Protein AF-A0A1V5RXE2-F1 (afdb_monomer)

pLDDT: mean 73.65, std 20.6, range [36.53, 93.69]

Sequence (87 aa):
MKKIILPIAVIVTMLFSACSSNEPLVDDTIYKCWNYTYSYMGVSLTDNIWLTAKQFGEFKSELEIAGFSVSYHSTTKTESECQSIYE

Structure (mmCIF, N/CA/C/O backbone):
data_AF-A0A1V5RXE2-F1
#
_entry.id   AF-A0A1V5RXE2-F1
#
loop_
_atom_site.group_PDB
_atom_site.id
_atom_site.type_symbol
_atom_site.label_atom_id
_atom_site.label_alt_id
_atom_site.label_comp_id
_atom_site.label_asym_id
_atom_site.label_entity_i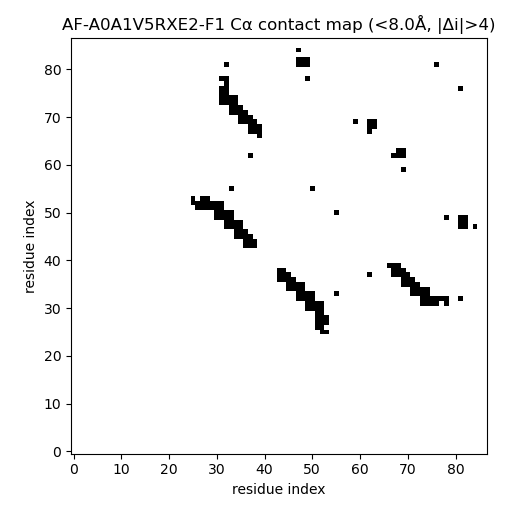d
_atom_site.label_seq_id
_atom_site.pdbx_PDB_ins_code
_atom_site.Cartn_x
_atom_site.Cartn_y
_atom_site.Cartn_z
_atom_site.occupancy
_atom_site.B_iso_or_equiv
_atom_site.auth_seq_id
_atom_site.auth_comp_id
_atom_site.auth_asym_id
_atom_site.auth_atom_id
_atom_site.pdbx_PDB_model_num
ATOM 1 N N . MET A 1 1 ? 11.147 -48.268 43.595 1.00 36.53 1 MET A N 1
ATOM 2 C CA . MET A 1 1 ? 12.360 -47.720 42.945 1.00 36.53 1 MET A CA 1
ATOM 3 C C . MET A 1 1 ? 11.935 -46.728 41.870 1.00 36.53 1 MET A C 1
ATOM 5 O O . MET A 1 1 ? 10.964 -46.985 41.175 1.00 36.53 1 MET A O 1
ATOM 9 N N . LYS A 1 2 ? 12.616 -45.579 41.832 1.00 40.78 2 LYS A N 1
ATOM 10 C CA . LYS A 1 2 ? 12.408 -44.395 40.978 1.00 40.78 2 LYS A CA 1
ATOM 11 C C . LYS A 1 2 ? 12.136 -44.706 39.500 1.00 40.78 2 LYS A C 1
ATOM 13 O O . LYS A 1 2 ? 12.863 -45.501 38.918 1.00 40.78 2 LYS A O 1
ATOM 18 N N . LYS A 1 3 ? 11.251 -43.907 38.890 1.00 37.19 3 LYS A N 1
ATOM 19 C CA . LYS A 1 3 ? 11.545 -43.134 37.667 1.00 37.19 3 LYS A CA 1
ATOM 20 C C . LYS A 1 3 ? 10.585 -41.939 37.573 1.00 37.19 3 LYS A C 1
ATOM 22 O O . LYS A 1 3 ? 9.450 -42.061 37.143 1.00 37.19 3 LYS A O 1
ATOM 27 N N . ILE A 1 4 ? 11.075 -40.791 38.037 1.00 51.00 4 ILE A N 1
ATOM 28 C CA . ILE A 1 4 ? 10.616 -39.458 37.634 1.00 51.00 4 ILE A CA 1
ATOM 29 C C . ILE A 1 4 ? 11.490 -39.092 36.441 1.00 51.00 4 ILE A C 1
ATOM 31 O O . ILE A 1 4 ? 12.693 -38.988 36.665 1.00 51.00 4 ILE A O 1
ATOM 35 N N . ILE A 1 5 ? 10.933 -38.899 35.239 1.00 52.38 5 ILE A N 1
ATOM 36 C CA . ILE A 1 5 ? 11.527 -38.063 34.177 1.00 52.38 5 ILE A CA 1
ATOM 37 C C . ILE A 1 5 ? 10.384 -37.397 33.384 1.00 52.38 5 ILE A C 1
ATOM 39 O O . ILE A 1 5 ? 9.362 -38.018 33.112 1.00 52.38 5 ILE A O 1
ATOM 43 N N . LEU A 1 6 ? 10.590 -36.106 33.127 1.00 42.41 6 LEU A N 1
ATOM 44 C CA . LEU A 1 6 ? 9.698 -35.007 32.751 1.00 42.41 6 LEU A CA 1
ATOM 45 C C . LEU A 1 6 ? 8.819 -35.181 31.492 1.00 42.41 6 LEU A C 1
ATOM 47 O O . LEU A 1 6 ? 9.149 -35.975 30.612 1.00 42.41 6 LEU A O 1
ATOM 51 N N . PRO A 1 7 ? 7.735 -34.381 31.363 1.00 45.31 7 PRO A N 1
ATOM 52 C CA . PRO A 1 7 ? 6.886 -34.381 30.179 1.00 45.31 7 PRO A CA 1
ATOM 53 C C . PRO A 1 7 ? 7.654 -33.909 28.939 1.00 45.31 7 PRO A C 1
ATOM 55 O O . PRO A 1 7 ? 8.251 -32.835 28.913 1.00 45.31 7 PRO A O 1
ATOM 58 N N . ILE A 1 8 ? 7.526 -34.694 27.871 1.00 47.00 8 ILE A N 1
ATOM 59 C CA . ILE A 1 8 ? 7.978 -34.447 26.488 1.00 47.00 8 ILE A CA 1
ATOM 60 C C . ILE A 1 8 ? 7.412 -33.129 25.899 1.00 47.00 8 ILE A C 1
ATOM 62 O O . ILE A 1 8 ? 7.815 -32.689 24.827 1.00 47.00 8 ILE A O 1
ATOM 66 N N . ALA A 1 9 ? 6.536 -32.436 26.629 1.00 44.94 9 ALA A N 1
ATOM 67 C CA . ALA A 1 9 ? 5.928 -31.167 26.245 1.00 44.94 9 ALA A CA 1
ATOM 68 C C . ALA A 1 9 ? 6.904 -29.973 26.157 1.00 44.94 9 ALA A C 1
ATOM 70 O O . ALA A 1 9 ? 6.514 -28.924 25.661 1.00 44.94 9 ALA A O 1
ATOM 71 N N . VAL A 1 10 ? 8.153 -30.101 26.625 1.00 50.16 10 VAL A N 1
ATOM 72 C CA . VAL A 1 10 ? 9.099 -28.966 26.712 1.00 50.16 10 VAL A CA 1
ATOM 73 C C . VAL A 1 10 ? 10.053 -28.861 25.505 1.00 50.16 10 VAL A C 1
ATOM 75 O O . VAL A 1 10 ? 10.775 -27.879 25.391 1.00 50.16 10 VAL A O 1
ATOM 78 N N . ILE A 1 11 ? 10.071 -29.822 24.569 1.00 48.78 11 ILE A N 1
ATOM 79 C CA . ILE A 1 11 ? 11.149 -29.904 23.552 1.00 48.78 11 ILE A CA 1
ATOM 80 C C . ILE A 1 11 ? 10.682 -29.672 22.099 1.00 48.78 11 ILE A C 1
ATOM 82 O O . ILE A 1 11 ? 11.515 -29.455 21.229 1.00 48.78 11 ILE A O 1
ATOM 86 N N . VAL A 1 12 ? 9.378 -29.607 21.808 1.00 39.75 12 VAL A N 1
ATOM 87 C CA . VAL A 1 12 ? 8.879 -29.439 20.419 1.00 39.75 12 VAL A CA 1
ATOM 88 C C . VAL A 1 12 ? 8.026 -28.178 20.263 1.00 39.75 12 VAL A C 1
ATOM 90 O O . VAL A 1 12 ? 6.954 -28.189 19.674 1.00 39.75 12 VAL A O 1
ATOM 93 N N . THR A 1 13 ? 8.503 -27.064 20.809 1.00 43.03 13 THR A N 1
ATOM 94 C CA . THR A 1 13 ? 8.012 -25.722 20.427 1.00 43.03 13 THR A CA 1
ATOM 95 C C . THR A 1 13 ? 9.144 -24.820 19.939 1.00 43.03 13 THR A C 1
ATOM 97 O O . THR A 1 13 ? 8.907 -23.714 19.469 1.00 43.03 13 THR A O 1
ATOM 100 N N . MET A 1 14 ? 10.386 -25.303 20.007 1.00 46.81 14 MET A N 1
ATOM 101 C CA . MET A 1 14 ? 11.551 -24.682 19.391 1.00 46.81 14 MET A CA 1
ATOM 102 C C . MET A 1 14 ? 11.961 -25.584 18.227 1.00 46.81 14 MET A C 1
ATOM 104 O O . MET A 1 14 ? 12.282 -26.736 18.477 1.00 46.81 14 MET A O 1
ATOM 108 N N . LEU A 1 15 ? 11.981 -25.068 16.995 1.00 43.44 15 LEU A N 1
ATOM 109 C CA . LEU A 1 15 ? 12.421 -25.749 15.758 1.00 43.44 15 LEU A CA 1
ATOM 110 C C . LEU A 1 15 ? 11.348 -26.471 14.923 1.00 43.44 15 LEU A C 1
ATOM 112 O O . LEU A 1 15 ? 11.545 -27.603 14.493 1.00 43.44 15 LEU A O 1
ATOM 116 N N . PHE A 1 16 ? 10.288 -25.757 14.543 1.00 42.16 16 PHE A N 1
ATOM 117 C CA . PHE A 1 16 ? 9.815 -25.863 13.161 1.00 42.16 16 PHE A CA 1
ATOM 118 C C . PHE A 1 16 ? 9.811 -24.480 12.522 1.00 42.16 16 PHE A C 1
ATOM 120 O O . PHE A 1 16 ? 8.974 -23.628 12.792 1.00 42.16 16 PHE A O 1
ATOM 127 N N . SER A 1 17 ? 10.839 -24.286 11.707 1.00 44.69 17 SER A N 1
ATOM 128 C CA . SER A 1 17 ? 10.940 -23.388 10.572 1.00 44.69 17 SER A CA 1
ATOM 129 C C . SER A 1 17 ? 9.596 -22.968 9.972 1.00 44.69 17 SER A C 1
ATOM 131 O O . SER A 1 17 ? 9.086 -23.594 9.049 1.00 44.69 17 SER A O 1
ATOM 133 N N . ALA A 1 18 ? 9.102 -21.823 10.409 1.00 43.66 18 ALA A N 1
ATOM 134 C CA . ALA A 1 18 ? 8.557 -20.859 9.483 1.00 43.66 18 ALA A CA 1
ATOM 135 C C . ALA A 1 18 ? 9.321 -19.578 9.777 1.00 43.66 18 ALA A C 1
ATOM 137 O O . ALA A 1 18 ? 9.201 -18.996 10.854 1.00 43.66 18 ALA A O 1
ATOM 138 N N . CYS A 1 19 ? 10.155 -19.157 8.827 1.00 40.97 19 CYS A N 1
ATOM 139 C CA . CYS A 1 19 ? 10.296 -17.737 8.565 1.00 40.97 19 CYS A CA 1
ATOM 140 C C . CYS A 1 19 ? 8.850 -17.241 8.563 1.00 40.97 19 CYS A C 1
ATOM 142 O O . CYS A 1 19 ? 8.113 -17.625 7.656 1.00 40.97 19 CYS A O 1
ATOM 144 N N . SER A 1 20 ? 8.397 -16.627 9.663 1.00 42.12 20 SER A N 1
ATOM 145 C CA . SER A 1 20 ? 7.044 -16.108 9.749 1.00 42.12 20 SER A CA 1
ATOM 146 C C . SER A 1 20 ? 7.053 -15.051 8.678 1.00 42.12 20 SER A C 1
ATOM 148 O O . SER A 1 20 ? 7.589 -13.959 8.873 1.00 42.12 20 SER A O 1
ATOM 150 N N . SER A 1 21 ? 6.591 -15.442 7.496 1.00 43.59 21 SER A N 1
ATOM 151 C CA . SER A 1 21 ? 6.155 -14.525 6.490 1.00 43.59 21 SER A CA 1
ATOM 152 C C . SER A 1 21 ? 5.317 -13.545 7.288 1.00 43.59 21 SER A C 1
ATOM 154 O O . SER A 1 21 ? 4.342 -13.908 7.949 1.00 43.59 21 SER A O 1
ATOM 156 N N . ASN A 1 22 ? 5.783 -12.302 7.333 1.00 46.34 22 ASN A N 1
ATOM 157 C CA . ASN A 1 22 ? 4.909 -11.171 7.528 1.00 46.34 22 ASN A CA 1
ATOM 158 C C . ASN A 1 22 ? 3.941 -11.228 6.343 1.00 46.34 22 ASN A C 1
ATOM 160 O O . ASN A 1 22 ? 4.071 -10.423 5.428 1.00 46.34 22 ASN A O 1
ATOM 164 N N . GLU A 1 23 ? 3.067 -12.238 6.275 1.00 48.12 23 GLU A N 1
ATOM 165 C CA . GLU A 1 23 ? 1.918 -12.196 5.400 1.00 48.12 23 GLU A CA 1
ATOM 166 C C . GLU A 1 23 ? 1.174 -10.993 5.945 1.00 48.12 23 GLU A C 1
ATOM 168 O O . GLU A 1 23 ? 0.723 -11.024 7.099 1.00 48.12 23 GLU A O 1
ATOM 173 N N . PRO A 1 24 ? 1.201 -9.861 5.218 1.00 48.59 24 PRO A N 1
ATOM 174 C CA . PRO A 1 24 ? 0.487 -8.703 5.687 1.00 48.59 24 PRO A CA 1
ATOM 175 C C . PRO A 1 24 ? -0.939 -9.196 5.834 1.00 48.59 24 PRO A C 1
ATOM 177 O O . PRO A 1 24 ? -1.445 -9.826 4.914 1.00 48.59 24 PRO A O 1
ATOM 180 N N . LEU A 1 25 ? -1.537 -8.988 7.005 1.00 49.50 25 LEU A N 1
ATOM 181 C CA . LEU A 1 25 ? -2.954 -9.225 7.239 1.00 49.50 25 LEU A CA 1
ATOM 182 C C . LEU A 1 25 ? -3.717 -8.692 6.020 1.00 49.50 25 LEU A C 1
ATOM 184 O O . LEU A 1 25 ? -3.893 -7.472 5.900 1.00 49.50 25 LEU A O 1
ATOM 188 N N . VAL A 1 26 ? -4.099 -9.575 5.094 1.00 57.47 26 VAL A N 1
ATOM 189 C CA . VAL A 1 26 ? -4.890 -9.227 3.912 1.00 57.47 26 VAL A CA 1
ATOM 190 C C . VAL A 1 26 ? -6.335 -9.172 4.392 1.00 57.47 26 VAL A C 1
ATOM 192 O O . VAL A 1 26 ? -7.195 -9.946 4.000 1.00 57.47 26 VAL A O 1
ATOM 195 N N . ASP A 1 27 ? -6.575 -8.286 5.357 1.00 63.81 27 ASP A N 1
ATOM 196 C CA . ASP A 1 27 ? -7.911 -7.841 5.704 1.00 63.81 27 ASP A CA 1
ATOM 197 C C . ASP A 1 27 ? -8.309 -6.843 4.623 1.00 63.81 27 ASP A C 1
ATOM 199 O O . ASP A 1 27 ? -8.103 -5.633 4.750 1.00 63.81 27 ASP A O 1
ATOM 203 N N . ASP A 1 28 ? -8.843 -7.377 3.525 1.00 71.94 28 ASP A N 1
ATOM 204 C CA . ASP A 1 28 ? -9.254 -6.626 2.334 1.00 71.94 28 ASP A CA 1
ATOM 205 C C . ASP A 1 28 ? -10.325 -5.565 2.609 1.00 71.94 28 ASP A C 1
ATOM 207 O O . ASP A 1 28 ? -10.613 -4.734 1.751 1.00 71.94 28 ASP A O 1
ATOM 211 N N . THR A 1 29 ? -10.913 -5.570 3.803 1.00 75.88 29 THR A N 1
ATOM 212 C CA . THR A 1 29 ? -11.973 -4.648 4.216 1.00 75.88 29 THR A CA 1
ATOM 213 C C . THR A 1 29 ? -11.506 -3.572 5.191 1.00 75.88 29 THR A C 1
ATOM 215 O O . THR A 1 29 ? -12.258 -2.637 5.457 1.00 75.88 29 THR A O 1
ATOM 218 N N . ILE A 1 30 ? -10.302 -3.689 5.761 1.00 84.31 30 ILE A N 1
ATOM 219 C CA . ILE A 1 30 ? -9.797 -2.740 6.758 1.00 84.31 30 ILE A CA 1
ATOM 220 C C . ILE A 1 30 ? -8.910 -1.708 6.064 1.00 84.31 30 ILE A C 1
ATOM 222 O O . ILE A 1 30 ? -7.921 -2.055 5.415 1.00 84.31 30 ILE A O 1
ATOM 226 N N . TYR A 1 31 ? -9.252 -0.431 6.230 1.00 85.50 31 TYR A N 1
ATOM 227 C CA . TYR A 1 31 ? -8.409 0.670 5.778 1.00 85.50 31 TYR A CA 1
ATOM 228 C C . TYR A 1 31 ? -7.122 0.739 6.597 1.00 85.50 31 TYR A C 1
ATOM 230 O O . TYR A 1 31 ? -7.139 0.626 7.825 1.00 85.50 31 TYR A O 1
ATOM 238 N N . LYS A 1 32 ? -6.002 0.919 5.899 1.00 88.62 32 LYS A N 1
ATOM 239 C CA . LYS A 1 32 ? -4.668 1.048 6.483 1.00 88.62 32 LYS A CA 1
ATOM 240 C C . LYS A 1 32 ? -3.937 2.199 5.806 1.00 88.62 32 LYS A C 1
ATOM 242 O O . LYS A 1 32 ? -4.211 2.530 4.652 1.0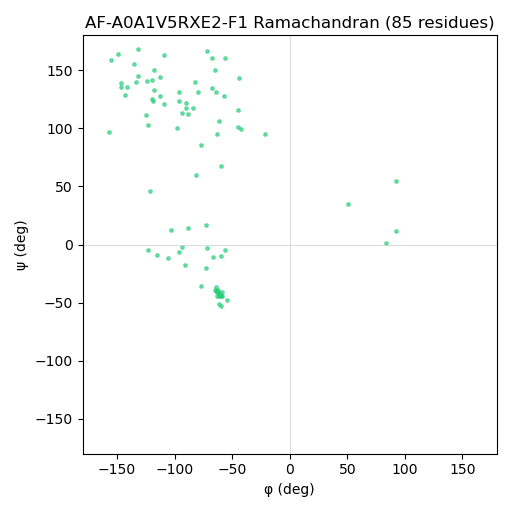0 88.62 32 LYS A O 1
ATOM 247 N N . CYS A 1 33 ? -2.974 2.776 6.516 1.00 90.88 33 CYS A N 1
ATOM 248 C CA . CYS A 1 33 ? -2.075 3.755 5.930 1.00 90.88 33 CYS A CA 1
ATOM 249 C C . CYS A 1 33 ? -0.882 3.025 5.324 1.00 90.88 33 CYS A C 1
ATOM 251 O O . CYS A 1 33 ? -0.068 2.446 6.050 1.00 90.88 33 CYS A O 1
ATOM 253 N N . TRP A 1 34 ? -0.774 3.055 4.005 1.00 90.81 34 TRP A N 1
ATOM 254 C CA . TRP A 1 34 ? 0.321 2.451 3.263 1.00 90.81 34 TRP A CA 1
ATOM 255 C C . TRP A 1 34 ? 1.390 3.501 3.017 1.00 90.81 34 TRP A C 1
ATOM 257 O O . TRP A 1 34 ? 1.158 4.452 2.277 1.00 90.81 34 TRP A O 1
ATOM 267 N N . ASN A 1 35 ? 2.560 3.324 3.625 1.00 91.44 35 ASN A N 1
ATOM 268 C CA . ASN A 1 35 ? 3.756 4.047 3.221 1.00 91.44 35 ASN A CA 1
ATOM 269 C C . ASN A 1 35 ? 4.375 3.276 2.057 1.00 91.44 35 ASN A C 1
ATOM 271 O O . ASN A 1 35 ? 4.727 2.105 2.220 1.00 91.44 35 ASN A O 1
ATOM 275 N N . TYR A 1 36 ? 4.453 3.893 0.885 1.00 90.31 36 TYR A N 1
ATOM 276 C CA . TYR A 1 36 ? 4.961 3.238 -0.311 1.00 90.31 36 TYR A CA 1
ATOM 277 C C . TYR A 1 36 ? 5.991 4.115 -1.007 1.00 90.31 36 TYR A C 1
ATOM 279 O O . TYR A 1 36 ? 5.898 5.340 -1.021 1.00 90.31 36 TYR A O 1
ATOM 287 N N . THR A 1 37 ? 6.984 3.460 -1.588 1.00 91.31 37 THR A N 1
ATOM 288 C CA . THR A 1 37 ? 8.016 4.080 -2.400 1.00 91.31 37 THR A CA 1
ATOM 289 C C . THR A 1 37 ? 7.920 3.494 -3.794 1.00 91.31 37 THR A C 1
ATOM 291 O O . THR A 1 37 ? 8.006 2.279 -3.966 1.00 91.31 37 THR A O 1
ATOM 294 N N . TYR A 1 38 ? 7.756 4.344 -4.798 1.00 91.94 38 TYR A N 1
ATOM 295 C CA . TYR A 1 38 ? 7.818 3.947 -6.198 1.00 91.94 38 TYR A CA 1
ATOM 296 C C . TYR A 1 38 ? 9.041 4.574 -6.846 1.00 91.94 38 TYR A C 1
ATOM 298 O O . TYR A 1 38 ? 9.452 5.687 -6.516 1.00 91.94 38 TYR A O 1
ATOM 306 N N . SER A 1 39 ? 9.653 3.832 -7.760 1.00 91.19 39 SER A N 1
ATOM 307 C CA . SER A 1 39 ? 10.867 4.263 -8.434 1.00 91.19 39 SER A CA 1
ATOM 308 C C . SER A 1 39 ? 10.785 4.048 -9.933 1.00 91.19 39 SER A C 1
ATOM 310 O O . SER A 1 39 ? 10.268 3.033 -10.403 1.00 91.19 39 SER A O 1
ATOM 312 N N . TYR A 1 40 ? 11.300 5.019 -10.680 1.00 90.19 40 TYR A N 1
ATOM 313 C CA . TYR A 1 40 ? 11.357 4.998 -12.133 1.00 90.19 40 TYR A CA 1
ATOM 314 C C . TYR A 1 40 ? 12.651 5.646 -12.611 1.00 90.19 40 TYR A C 1
ATOM 316 O O . TYR A 1 40 ? 13.008 6.742 -12.183 1.00 90.19 40 TYR A O 1
ATOM 324 N N . MET A 1 41 ? 13.383 4.942 -13.479 1.00 88.88 41 MET A N 1
ATOM 325 C CA . MET A 1 41 ? 14.659 5.405 -14.046 1.00 88.88 41 MET A CA 1
ATOM 326 C C . MET A 1 41 ? 15.677 5.904 -12.996 1.00 88.88 41 MET A C 1
ATOM 328 O O . MET A 1 41 ? 16.438 6.834 -13.247 1.00 88.88 41 MET A O 1
ATOM 332 N N . GLY A 1 42 ? 15.701 5.282 -11.813 1.00 88.00 42 GLY A N 1
ATOM 333 C CA . GLY A 1 42 ? 16.624 5.632 -10.725 1.00 88.00 42 GLY A CA 1
ATOM 334 C C . GLY A 1 42 ? 16.183 6.803 -9.840 1.00 88.00 42 GLY A C 1
ATOM 335 O O . GLY A 1 42 ? 16.900 7.144 -8.903 1.00 88.00 42 GLY A O 1
ATOM 336 N N . VAL A 1 43 ? 15.012 7.393 -10.091 1.00 88.38 43 VAL A N 1
ATOM 337 C CA . VAL A 1 43 ? 14.368 8.357 -9.189 1.00 88.38 43 VAL A CA 1
ATOM 338 C C . VAL A 1 43 ? 13.360 7.612 -8.325 1.00 88.38 43 VAL A C 1
ATOM 340 O O . VAL A 1 43 ? 12.543 6.870 -8.864 1.00 88.38 43 VAL A O 1
ATOM 343 N N .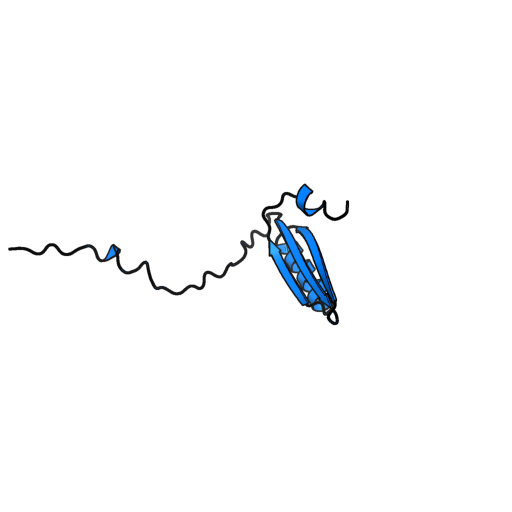 SER A 1 44 ? 13.401 7.823 -7.010 1.00 92.56 44 SER A N 1
ATOM 344 C CA . SER A 1 44 ? 12.461 7.228 -6.054 1.00 92.56 44 SER A CA 1
ATOM 345 C C . SER A 1 44 ? 11.665 8.316 -5.346 1.00 92.56 44 SER A C 1
ATOM 347 O O . SER A 1 44 ? 12.245 9.285 -4.856 1.00 92.56 44 SER A O 1
ATOM 349 N N . LEU A 1 45 ? 10.352 8.129 -5.267 1.00 88.81 45 LEU A N 1
ATOM 350 C CA . LEU A 1 45 ? 9.427 8.979 -4.525 1.00 88.81 45 LEU A CA 1
ATOM 351 C C . LEU A 1 45 ? 8.726 8.138 -3.466 1.00 88.81 45 LEU A C 1
ATOM 353 O O . LEU A 1 45 ? 8.404 6.976 -3.709 1.00 88.81 45 LEU A O 1
ATOM 357 N N . THR A 1 46 ? 8.519 8.725 -2.291 1.00 89.81 46 THR A N 1
ATOM 358 C CA . THR A 1 46 ? 7.851 8.075 -1.165 1.00 89.81 46 THR A CA 1
ATOM 359 C C . THR A 1 46 ? 6.617 8.873 -0.800 1.00 89.81 46 THR A C 1
ATOM 361 O O . THR A 1 46 ? 6.725 10.055 -0.487 1.00 89.81 46 THR A O 1
ATOM 364 N N . ASP A 1 47 ? 5.477 8.196 -0.773 1.00 87.94 47 ASP A N 1
ATOM 365 C CA . ASP A 1 47 ? 4.173 8.767 -0.468 1.00 87.94 47 ASP A CA 1
ATOM 366 C C . ASP A 1 47 ? 3.443 7.898 0.568 1.00 87.94 47 ASP A C 1
ATOM 368 O O . ASP A 1 47 ? 3.859 6.784 0.910 1.00 87.94 47 ASP A O 1
ATOM 372 N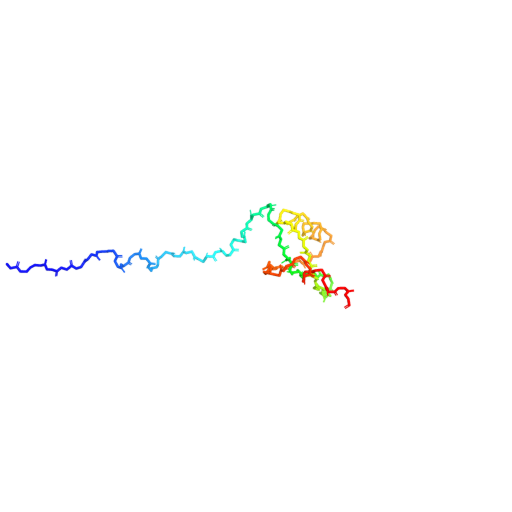 N . ASN A 1 48 ? 2.353 8.430 1.118 1.00 88.38 48 ASN A N 1
ATOM 373 C CA . ASN A 1 48 ? 1.467 7.686 2.009 1.00 88.38 48 ASN A CA 1
ATOM 374 C C . ASN A 1 48 ? 0.047 7.727 1.454 1.00 88.38 48 ASN A C 1
ATOM 376 O O . ASN A 1 48 ? -0.384 8.754 0.936 1.00 88.38 48 ASN A O 1
ATOM 380 N N . ILE A 1 49 ? -0.675 6.612 1.548 1.00 88.81 49 ILE A N 1
ATOM 381 C CA . ILE A 1 49 ? -2.040 6.517 1.030 1.00 88.81 49 ILE A CA 1
ATOM 382 C C . ILE A 1 49 ? -2.937 5.701 1.966 1.00 88.81 49 ILE A C 1
ATOM 384 O O . ILE A 1 49 ? -2.539 4.654 2.478 1.00 88.81 49 ILE A O 1
ATOM 388 N N . TRP A 1 50 ? -4.152 6.197 2.209 1.00 90.56 50 TRP A N 1
ATOM 389 C CA . TRP A 1 50 ? -5.134 5.568 3.094 1.00 90.56 50 TRP A CA 1
ATOM 390 C C . TRP A 1 50 ? -6.144 4.754 2.287 1.00 90.56 50 TRP A C 1
ATOM 392 O O . TRP A 1 50 ? -7.066 5.314 1.697 1.00 90.56 50 TRP A O 1
ATOM 402 N N . LEU A 1 51 ? -5.960 3.434 2.230 1.00 89.94 51 LEU A N 1
ATOM 403 C CA . LEU A 1 51 ? -6.770 2.529 1.408 1.00 89.94 51 LEU A CA 1
ATOM 404 C C . LEU A 1 51 ? -6.882 1.141 2.046 1.00 89.94 51 LEU A C 1
ATOM 406 O O . LEU A 1 51 ? -6.097 0.762 2.920 1.00 89.94 51 LEU A O 1
ATOM 410 N N . THR A 1 52 ? -7.845 0.352 1.574 1.00 90.38 52 THR A N 1
ATOM 411 C CA . THR A 1 52 ? -7.903 -1.085 1.883 1.00 90.38 52 THR A CA 1
ATOM 412 C C . THR A 1 52 ? -6.745 -1.849 1.230 1.00 90.38 52 THR A C 1
ATOM 414 O O . THR A 1 52 ? -6.141 -1.372 0.266 1.00 90.38 52 THR A O 1
ATOM 417 N N . ALA A 1 53 ? -6.437 -3.053 1.726 1.00 89.31 53 ALA A N 1
ATOM 418 C CA . ALA A 1 53 ? -5.392 -3.900 1.139 1.00 89.31 53 ALA A CA 1
ATOM 419 C C . ALA A 1 53 ? -5.669 -4.230 -0.338 1.00 89.31 53 ALA A C 1
ATOM 421 O O . ALA A 1 53 ? -4.761 -4.137 -1.165 1.00 89.31 53 ALA A O 1
ATOM 422 N N . LYS A 1 54 ? -6.932 -4.510 -0.682 1.00 89.81 54 LYS A N 1
ATOM 423 C CA . LYS A 1 54 ? -7.366 -4.748 -2.061 1.00 89.81 54 LYS A CA 1
ATOM 424 C C . LYS A 1 54 ? -7.099 -3.545 -2.969 1.00 89.81 54 LYS A C 1
ATOM 426 O O . LYS A 1 54 ? -6.449 -3.693 -3.998 1.00 89.81 54 LYS A O 1
ATOM 431 N N . GLN A 1 55 ? -7.561 -2.357 -2.573 1.00 91.44 55 GLN A N 1
ATOM 432 C CA . GLN A 1 55 ? -7.365 -1.129 -3.356 1.00 91.44 55 GLN A CA 1
ATOM 433 C C . GLN A 1 55 ? -5.881 -0.782 -3.511 1.00 91.44 55 GLN A C 1
ATOM 435 O O . GLN A 1 55 ? -5.449 -0.366 -4.583 1.00 91.44 55 GLN A O 1
ATOM 440 N N . PHE A 1 56 ? -5.084 -0.980 -2.457 1.00 91.12 56 PHE A N 1
ATOM 441 C CA . PHE A 1 56 ? -3.640 -0.790 -2.540 1.00 91.12 56 PHE A CA 1
ATOM 442 C C . PHE A 1 56 ? -2.991 -1.789 -3.512 1.00 91.12 56 PHE A C 1
ATOM 444 O O . PHE A 1 56 ? -2.117 -1.409 -4.286 1.00 91.12 56 PHE A O 1
ATOM 451 N N . GLY A 1 57 ? -3.435 -3.049 -3.516 1.00 91.25 57 GLY A N 1
ATOM 452 C CA . GLY A 1 57 ? -2.974 -4.066 -4.464 1.00 91.25 57 GLY A CA 1
ATOM 453 C C . GLY A 1 57 ? -3.2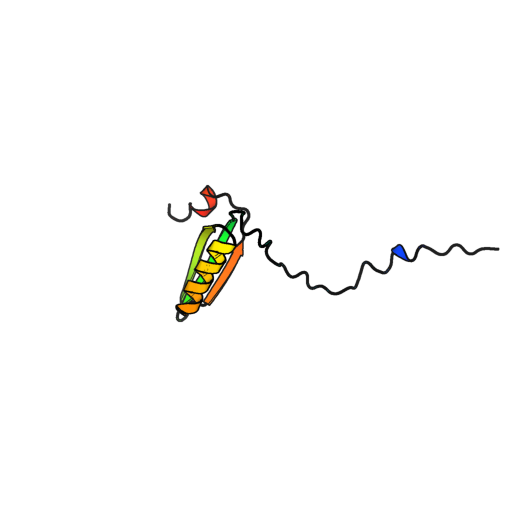88 -3.724 -5.925 1.00 91.25 57 GLY A C 1
ATOM 454 O O . GLY A 1 57 ? -2.426 -3.900 -6.789 1.00 91.25 57 GLY A O 1
ATOM 455 N N . GLU A 1 58 ? -4.482 -3.194 -6.199 1.00 92.50 58 GLU A N 1
ATOM 456 C CA . GLU A 1 58 ? -4.879 -2.692 -7.525 1.00 92.50 58 GLU A CA 1
ATOM 457 C C . GLU A 1 58 ? -3.974 -1.525 -7.957 1.00 92.50 58 GLU A C 1
A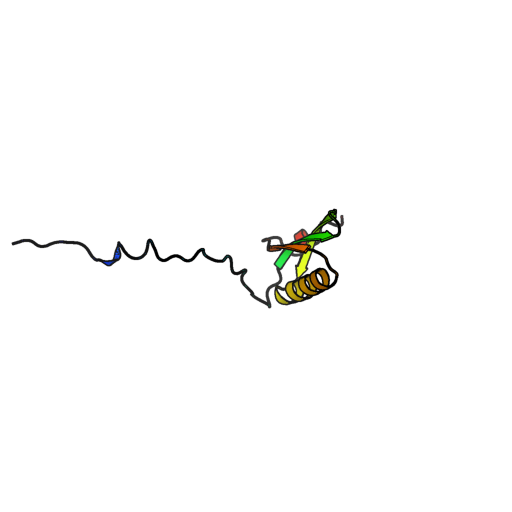TOM 459 O O . GLU A 1 58 ? -3.331 -1.600 -9.003 1.00 92.50 58 GLU A O 1
ATOM 464 N N . PHE A 1 59 ? -3.810 -0.515 -7.097 1.00 91.12 59 PHE A N 1
ATOM 465 C CA . PHE A 1 59 ? -2.940 0.640 -7.350 1.00 91.12 59 PHE A CA 1
ATOM 466 C C . PHE A 1 59 ? -1.467 0.254 -7.572 1.00 91.12 59 PHE A C 1
ATOM 468 O O . PHE A 1 59 ? -0.820 0.722 -8.511 1.00 91.12 59 PHE A O 1
ATOM 475 N N . LYS A 1 60 ? -0.928 -0.650 -6.743 1.00 91.62 60 LYS A N 1
ATOM 476 C CA . LYS A 1 60 ? 0.430 -1.188 -6.905 1.00 91.62 60 LYS A CA 1
ATOM 477 C C . LYS A 1 60 ? 0.591 -1.864 -8.266 1.00 91.62 60 LYS A C 1
ATOM 479 O O . LYS A 1 60 ? 1.603 -1.650 -8.928 1.00 91.62 60 LYS A O 1
ATOM 484 N N . SER A 1 61 ? -0.395 -2.660 -8.678 1.00 93.62 61 SER A N 1
ATOM 485 C CA . SER A 1 61 ? -0.353 -3.374 -9.957 1.00 93.62 61 SER A CA 1
ATOM 486 C C . SER A 1 61 ? -0.330 -2.407 -11.141 1.00 93.62 61 SER A C 1
ATOM 488 O O . SER A 1 61 ? 0.437 -2.614 -12.077 1.00 93.62 61 SER A O 1
ATOM 490 N N . GLU A 1 62 ? -1.113 -1.326 -11.093 1.00 93.69 62 GLU A N 1
ATOM 491 C CA . GLU A 1 62 ? -1.105 -0.283 -12.128 1.00 93.69 62 GLU A CA 1
ATOM 492 C C . GLU A 1 62 ? 0.266 0.396 -12.258 1.00 93.69 62 GLU A C 1
ATOM 494 O O . GLU A 1 62 ? 0.772 0.557 -13.371 1.00 93.69 62 GLU A O 1
ATOM 499 N N . LEU A 1 63 ? 0.904 0.735 -11.132 1.00 90.31 63 LEU A N 1
ATOM 500 C CA . LEU A 1 63 ? 2.254 1.306 -11.118 1.00 90.31 63 LEU A CA 1
ATOM 501 C C . LEU A 1 63 ? 3.297 0.333 -11.686 1.00 90.31 63 LEU A C 1
ATOM 503 O O . LEU A 1 63 ? 4.132 0.725 -12.502 1.00 90.31 63 LEU A O 1
ATOM 507 N N . GLU A 1 64 ? 3.243 -0.939 -11.298 1.00 92.31 64 GLU A N 1
ATOM 508 C CA . GLU A 1 64 ? 4.173 -1.956 -11.802 1.00 92.31 64 GLU A CA 1
ATOM 509 C C . GLU A 1 64 ? 3.999 -2.199 -13.307 1.00 92.31 64 GLU A C 1
ATOM 511 O O . GLU A 1 64 ? 4.991 -2.301 -14.031 1.00 92.31 64 GLU A O 1
ATOM 516 N N . ILE A 1 65 ? 2.759 -2.203 -13.810 1.00 93.62 65 ILE A N 1
ATOM 517 C CA . ILE A 1 65 ? 2.462 -2.284 -15.251 1.00 93.62 65 ILE A CA 1
ATOM 518 C C . ILE A 1 65 ? 2.992 -1.052 -15.997 1.00 93.62 65 ILE A C 1
ATOM 520 O O . ILE A 1 65 ? 3.497 -1.180 -17.113 1.00 93.62 65 ILE A O 1
ATOM 524 N N . ALA A 1 66 ? 2.930 0.132 -15.382 1.00 92.62 66 ALA A N 1
ATOM 525 C CA . ALA A 1 66 ? 3.515 1.358 -15.925 1.00 92.62 66 ALA A CA 1
ATOM 526 C C . ALA A 1 66 ? 5.060 1.387 -15.866 1.00 92.62 66 ALA A C 1
ATOM 528 O O . ALA A 1 66 ? 5.675 2.324 -16.377 1.00 92.62 66 ALA A O 1
ATOM 529 N N . GLY A 1 67 ? 5.697 0.358 -15.293 1.00 91.38 67 GLY A N 1
ATOM 530 C CA . GLY A 1 67 ? 7.151 0.196 -15.246 1.00 91.38 67 GLY A CA 1
ATOM 531 C C . GLY A 1 67 ? 7.815 0.763 -13.991 1.00 91.38 67 GLY A C 1
ATOM 532 O O . GLY A 1 67 ? 9.043 0.873 -13.951 1.00 91.38 67 GLY A O 1
ATOM 533 N N . PHE A 1 68 ? 7.037 1.123 -12.969 1.00 92.81 68 PHE A N 1
ATOM 534 C CA . PHE A 1 68 ? 7.567 1.546 -11.676 1.00 92.81 68 PHE A CA 1
ATOM 535 C C . PHE A 1 68 ? 7.908 0.332 -10.808 1.00 92.81 68 PHE A C 1
ATOM 537 O O . PHE A 1 68 ? 7.147 -0.628 -10.730 1.00 92.81 68 PHE A O 1
ATOM 544 N N . SER A 1 69 ? 9.026 0.389 -10.085 1.00 92.38 69 SER A N 1
ATOM 545 C CA .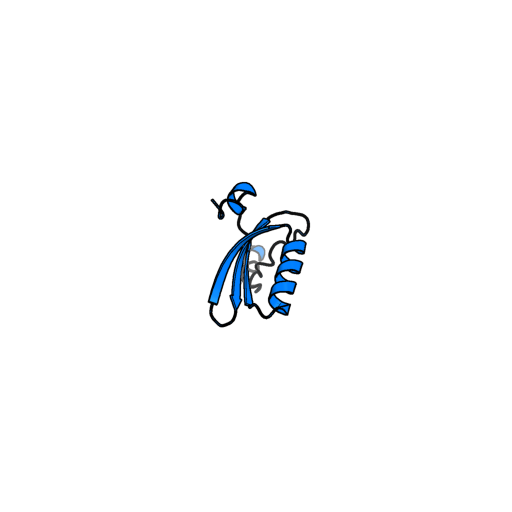 SER A 1 69 ? 9.303 -0.570 -9.010 1.00 92.38 69 SER A CA 1
ATOM 546 C C . SER A 1 69 ? 8.743 -0.029 -7.700 1.00 92.38 69 SER A C 1
ATOM 548 O O . SER A 1 69 ? 9.158 1.049 -7.270 1.00 92.38 69 SER A O 1
ATOM 550 N N . VAL A 1 70 ? 7.840 -0.779 -7.063 1.00 90.19 70 VAL A N 1
ATOM 551 C CA . VAL A 1 70 ? 7.109 -0.353 -5.859 1.00 90.19 70 VAL A CA 1
ATOM 552 C C . VAL A 1 70 ? 7.518 -1.187 -4.641 1.00 90.19 70 VAL A C 1
ATOM 554 O O . VAL A 1 70 ? 7.439 -2.414 -4.659 1.00 90.19 70 VAL A O 1
ATOM 557 N N . SER A 1 71 ? 7.900 -0.527 -3.549 1.00 92.06 71 SER A N 1
ATOM 558 C CA . SER A 1 71 ? 8.059 -1.117 -2.214 1.00 92.06 71 SER A CA 1
ATOM 559 C C . SER A 1 71 ? 7.083 -0.466 -1.234 1.00 92.06 71 SER A C 1
ATOM 561 O O . SER A 1 71 ? 6.689 0.682 -1.421 1.00 92.06 71 SER A O 1
ATOM 563 N N . TYR A 1 72 ? 6.630 -1.194 -0.210 1.00 91.00 72 TYR A N 1
ATOM 564 C CA . TYR A 1 72 ? 5.610 -0.676 0.704 1.00 91.00 72 TYR A CA 1
ATOM 565 C C . TYR A 1 72 ? 5.625 -1.322 2.089 1.00 91.00 72 TYR A C 1
ATOM 567 O O . TYR A 1 72 ? 6.104 -2.443 2.272 1.00 91.00 72 TYR A O 1
ATOM 575 N N . HIS A 1 73 ? 5.043 -0.614 3.057 1.00 89.81 73 HIS A N 1
ATOM 576 C CA . HIS A 1 73 ? 4.762 -1.102 4.401 1.00 89.81 73 HIS A CA 1
ATOM 577 C C . HIS A 1 73 ? 3.472 -0.474 4.955 1.00 89.81 73 HIS A C 1
ATOM 579 O O . HIS A 1 73 ? 3.226 0.722 4.797 1.00 89.81 73 HIS A O 1
ATOM 585 N N . SER A 1 74 ? 2.643 -1.273 5.630 1.00 88.31 74 SER A N 1
ATOM 586 C CA . SER A 1 74 ? 1.461 -0.772 6.339 1.00 88.31 74 SER A CA 1
ATOM 587 C C . SER A 1 74 ? 1.860 -0.170 7.683 1.00 88.31 74 SER A C 1
ATOM 589 O O . SER A 1 74 ? 2.543 -0.826 8.464 1.00 88.31 74 SER A O 1
ATOM 591 N N . THR A 1 75 ? 1.380 1.027 7.997 1.00 82.06 75 THR A N 1
ATOM 592 C CA . THR A 1 75 ? 1.640 1.704 9.274 1.00 82.06 75 THR A CA 1
ATOM 593 C C . THR A 1 75 ? 0.387 1.743 10.151 1.00 82.06 75 THR A C 1
ATOM 595 O O . THR A 1 75 ? -0.730 1.556 9.672 1.00 82.06 75 THR A O 1
ATOM 598 N N . THR A 1 76 ? 0.564 2.003 11.448 1.00 78.25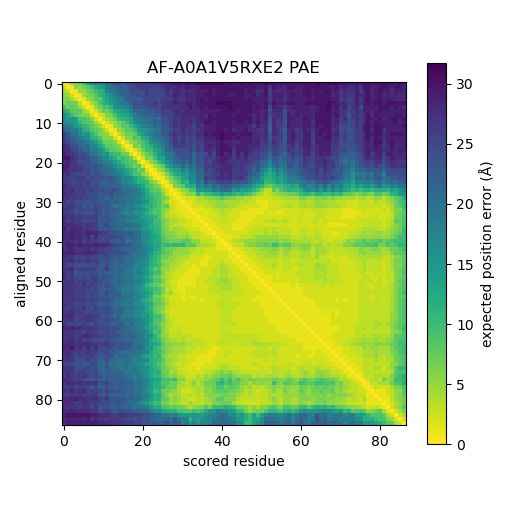 76 THR A N 1
ATOM 599 C CA . THR A 1 76 ? -0.527 2.125 12.434 1.00 78.25 76 THR A CA 1
ATOM 600 C C . THR A 1 76 ? -1.089 3.547 12.549 1.00 78.25 76 THR A C 1
ATOM 602 O O . THR A 1 76 ? -1.761 3.854 13.530 1.00 78.25 76 THR A O 1
ATOM 605 N N . LYS A 1 77 ? -0.773 4.432 11.595 1.00 78.06 77 LYS A N 1
ATOM 606 C CA . LYS A 1 77 ? -1.270 5.814 11.564 1.00 78.06 77 LYS A CA 1
ATOM 607 C C . LYS A 1 77 ? -2.788 5.848 11.375 1.00 78.06 77 LYS A C 1
ATOM 609 O O . LYS A 1 77 ? -3.347 4.969 10.721 1.00 78.06 77 LYS A O 1
ATOM 614 N N . THR A 1 78 ? -3.439 6.874 11.911 1.00 81.81 78 THR A N 1
ATOM 615 C CA . THR A 1 78 ? -4.844 7.192 11.620 1.00 81.81 78 THR A CA 1
ATOM 616 C C . THR A 1 78 ? -5.007 7.756 10.205 1.00 81.81 78 THR A C 1
ATOM 618 O O . THR A 1 78 ? -4.032 8.157 9.570 1.00 81.81 78 THR A O 1
ATOM 621 N N . GLU A 1 79 ? -6.244 7.825 9.706 1.00 81.88 79 GLU A N 1
ATOM 622 C CA . GLU A 1 79 ? -6.550 8.424 8.399 1.00 81.88 79 GLU A CA 1
ATOM 623 C C . GLU A 1 79 ? -6.014 9.857 8.276 1.00 81.88 79 GLU A C 1
ATOM 625 O O . GLU A 1 79 ? -5.315 10.176 7.313 1.00 81.88 79 GLU A O 1
ATOM 630 N N . SER A 1 80 ? -6.259 10.693 9.291 1.00 83.19 80 SER A N 1
ATOM 631 C CA . SER A 1 80 ? -5.783 12.078 9.325 1.00 83.19 80 SER A CA 1
ATOM 632 C C . SER A 1 80 ? -4.258 12.174 9.265 1.00 83.19 80 SER A C 1
ATOM 634 O O . SER A 1 80 ? -3.724 12.979 8.512 1.00 83.19 80 SER A O 1
ATOM 636 N N . GLU A 1 81 ? -3.541 11.317 9.998 1.00 82.12 81 GLU A N 1
ATOM 637 C CA . GLU A 1 81 ? -2.068 11.280 9.990 1.00 82.12 81 GLU A CA 1
ATOM 638 C C . GLU A 1 81 ? -1.488 10.687 8.697 1.00 82.12 81 GLU A C 1
ATOM 640 O O . GLU A 1 81 ? -0.307 10.875 8.391 1.00 82.12 81 GLU A O 1
ATOM 645 N N . CYS A 1 82 ? -2.293 9.921 7.958 1.00 83.69 82 CYS A N 1
ATOM 646 C CA . CYS A 1 82 ? -1.911 9.378 6.662 1.00 83.69 82 CYS A CA 1
ATOM 647 C C . CYS A 1 82 ? -1.985 10.442 5.560 1.00 83.69 82 CYS A C 1
ATOM 649 O O . CYS A 1 82 ? -1.154 10.447 4.655 1.00 83.69 82 CYS A O 1
ATOM 651 N N . GLN A 1 83 ? -2.965 11.345 5.654 1.00 78.88 83 GLN A N 1
ATOM 652 C CA . GLN A 1 83 ? -3.241 12.382 4.656 1.00 78.88 83 GLN A CA 1
ATOM 653 C C . GLN A 1 83 ? -2.496 13.705 4.918 1.00 78.88 83 GLN A C 1
ATOM 655 O O . GLN A 1 83 ? -2.338 14.499 3.994 1.00 78.88 83 GLN A O 1
ATOM 660 N N . SER A 1 84 ? -1.984 13.937 6.132 1.00 66.62 84 SER A N 1
ATOM 661 C CA . SER A 1 84 ? -1.361 15.208 6.548 1.00 66.62 84 SER A CA 1
ATOM 662 C C . SER A 1 84 ? 0.027 15.506 5.948 1.00 66.62 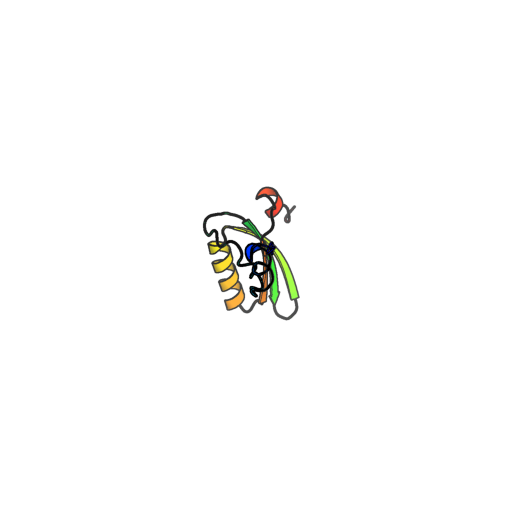84 SER A C 1
ATOM 664 O O . SER A 1 84 ? 0.765 16.315 6.499 1.00 66.62 84 SER A O 1
ATOM 666 N N . ILE A 1 85 ? 0.447 14.827 4.878 1.00 58.75 85 ILE A N 1
ATOM 667 C CA . ILE A 1 85 ? 1.785 15.009 4.269 1.00 58.75 85 ILE A CA 1
ATOM 668 C C . ILE A 1 85 ? 1.747 16.043 3.127 1.00 58.75 85 ILE A C 1
ATOM 670 O O . ILE A 1 85 ? 2.782 16.403 2.576 1.00 58.75 85 ILE A O 1
ATOM 674 N N . TYR A 1 86 ? 0.562 16.574 2.814 1.00 51.34 86 TYR A N 1
ATOM 675 C CA . TYR A 1 86 ? 0.369 17.645 1.833 1.00 51.34 86 TYR A CA 1
ATOM 676 C C . TYR A 1 86 ? 0.137 19.038 2.458 1.00 51.34 86 TYR A C 1
ATOM 678 O O . TYR A 1 86 ? -0.261 19.945 1.728 1.00 51.34 86 TYR A O 1
ATOM 686 N N . GLU A 1 87 ? 0.370 19.219 3.767 1.00 40.91 87 GLU A N 1
ATOM 687 C CA . GLU A 1 87 ? 0.325 20.535 4.445 1.00 40.91 87 GLU A CA 1
ATOM 688 C C . GLU A 1 87 ? 1.703 21.202 4.561 1.00 40.91 87 GLU A C 1
ATOM 690 O O . GLU A 1 87 ? 2.674 20.519 4.965 1.00 40.91 87 GLU A O 1
#

Solvent-accessible surface area (backbone atoms only — not comparable to full-atom values): 5539 Å² total; per-residue (Å²): 134,90,85,89,79,81,76,80,82,79,66,82,83,68,86,77,91,61,82,72,70,80,66,68,83,76,49,54,82,47,72,39,19,35,41,34,35,40,29,50,98,90,47,74,49,76,52,57,43,73,39,24,48,52,58,46,52,54,55,51,50,54,42,43,74,73,62,30,52,76,49,73,48,80,47,92,55,52,69,68,71,29,62,60,79,83,115

Mean predicted aligned error: 13.48 Å

Foldseek 3Di:
DDDDDDDPVPPPPPDDDDPPPPPPPLPQPDWFWKFKWKDDPHDIDTAIDTHGSVVVVVVCVVSVVVVIDMDIDTDPDDPCRRPPPVD

Radius of gyration: 21.7 Å; Cα contacts (8 Å, |Δi|>4): 100; chains: 1; bounding box: 29×68×59 Å

Secondary structure (DSSP, 8-state):
-------GGGSSSS-------------TTSEEEEEEEEEETTEEEEEEEEEEHHHHHHHHHHHHHTT-EEEEEEE---HHHHHGGG-